Protein AF-A0A520EHQ3-F1 (afdb_monomer_lite)

Foldseek 3Di:
DPPVVVVVVPPPPDDDPDDDDDDCCPVVVVVVVVVVVVVVVVLCVVLLVLLLVQLLVQQLVLCPPPPCSNVLSCVCSVCVNPCLVVQCVDPVRVSSSVSNVVSNVVSVVVSVVVVVVVVVVVVVVVVPDDDDPDPPDPPPPPDDDDDD

Radius of gyration: 26.53 Å; chains: 1; bounding box: 46×43×88 Å

Secondary structure (DSSP, 8-state):
--SHHHHHHTSSSS-------SSSHHHHHHHHHHHHHHHHHHHHHHHHHHHHHHHHHHHHHHTTTSTTHHHHHHHHHHTTTTHHHHHHTSGGGHHHHHHHHHHHHHHHHHHHHHHHHHHHHHHHHHHTS--PPP--PPP---------

pLDDT: mean 78.51, std 18.82, range [33.56, 95.56]

Sequence (148 aa):
DGIGVGFATAQVTNVVLDDVPAASAGQGSGIQSAFRQLGSALGIAVLTTTFFTTLGSQVRESLSGVPDAEMLARSISDSAGGAIAGFASRPETEFVADAARNAMTHGVNLGGFIAAGFVAFGLLATALIPNRPAQSVPPSDAHEGVTA

Structure (mmCIF, N/CA/C/O backbone):
data_AF-A0A520EHQ3-F1
#
_entry.id   AF-A0A520EHQ3-F1
#
loop_
_atom_site.group_PDB
_atom_site.id
_atom_site.type_symbol
_atom_site.label_atom_id
_atom_site.label_alt_id
_atom_site.label_comp_id
_atom_site.label_asym_id
_atom_site.label_entity_id
_atom_site.label_seq_id
_atom_site.pdbx_PDB_ins_code
_atom_site.Cartn_x
_atom_site.Cartn_y
_atom_site.Cartn_z
_atom_site.occupancy
_atom_site.B_iso_or_equiv
_atom_site.auth_seq_id
_atom_site.auth_comp_id
_atom_site.auth_asym_id
_atom_site.auth_atom_id
_atom_site.pdbx_PDB_model_num
ATOM 1 N N . ASP A 1 1 ? -10.422 18.273 -8.436 1.00 42.41 1 ASP A N 1
ATOM 2 C CA . ASP A 1 1 ? -10.947 17.372 -7.383 1.00 42.41 1 ASP A CA 1
ATOM 3 C C . ASP A 1 1 ? -10.339 17.671 -6.018 1.00 42.41 1 ASP A C 1
ATOM 5 O O . ASP A 1 1 ? -9.434 16.984 -5.574 1.00 42.41 1 ASP A O 1
ATOM 9 N N . GLY A 1 2 ? -10.775 18.745 -5.356 1.00 54.59 2 GLY A N 1
ATOM 10 C CA . GLY A 1 2 ? -10.128 19.186 -4.108 1.00 54.59 2 GLY A CA 1
ATOM 11 C C . GLY A 1 2 ? -11.012 19.996 -3.170 1.00 54.59 2 GLY A C 1
ATOM 12 O O . GLY A 1 2 ? -10.501 20.666 -2.285 1.00 54.59 2 GLY A O 1
ATOM 13 N N . ILE A 1 3 ? -12.333 19.950 -3.358 1.00 53.25 3 ILE A N 1
ATOM 14 C CA . ILE A 1 3 ? -13.279 20.675 -2.500 1.00 53.25 3 ILE A CA 1
ATOM 15 C C . ILE A 1 3 ? -13.853 19.738 -1.420 1.00 53.25 3 ILE A C 1
ATOM 17 O O . ILE A 1 3 ? -14.021 20.156 -0.284 1.00 53.25 3 ILE A O 1
ATOM 21 N N . GLY A 1 4 ? -14.046 18.442 -1.705 1.00 53.44 4 GLY A N 1
ATOM 22 C CA . GLY A 1 4 ? -14.640 17.491 -0.748 1.00 53.44 4 GLY A CA 1
ATOM 23 C C . GLY A 1 4 ? -13.740 17.082 0.428 1.00 53.44 4 GLY A C 1
ATOM 24 O O . GLY A 1 4 ? -14.225 16.914 1.543 1.00 53.44 4 GLY A O 1
ATOM 25 N N . VAL A 1 5 ? -12.424 16.977 0.219 1.00 53.47 5 VAL A N 1
ATOM 26 C CA . VAL A 1 5 ? -11.486 16.560 1.284 1.00 53.47 5 VAL A CA 1
ATOM 27 C C . VAL A 1 5 ? -11.230 17.693 2.291 1.00 53.47 5 VAL A C 1
ATOM 29 O O . VAL A 1 5 ? -11.023 17.431 3.472 1.00 53.47 5 VAL A O 1
ATOM 32 N N . GLY A 1 6 ? -11.330 18.960 1.868 1.00 51.06 6 GLY A N 1
ATOM 33 C CA . GLY A 1 6 ? -11.203 20.118 2.763 1.00 51.06 6 GLY A CA 1
ATOM 34 C C . GLY A 1 6 ? -12.366 20.261 3.753 1.00 51.06 6 GLY A C 1
ATOM 35 O O . GLY A 1 6 ? -12.145 20.637 4.901 1.00 51.06 6 GLY A O 1
ATOM 36 N N . PHE A 1 7 ? -13.588 19.892 3.348 1.00 48.81 7 PHE A N 1
ATOM 37 C CA . PHE A 1 7 ? -14.756 19.907 4.238 1.00 48.81 7 PHE A CA 1
ATOM 38 C C . PHE A 1 7 ? -14.741 18.767 5.269 1.00 48.81 7 PHE A C 1
ATOM 40 O O . PHE A 1 7 ? -15.153 18.982 6.407 1.00 48.81 7 PHE A O 1
ATOM 47 N N . ALA A 1 8 ? -14.232 17.582 4.915 1.00 49.50 8 ALA A N 1
ATOM 48 C CA . ALA A 1 8 ? -14.169 16.442 5.837 1.00 49.50 8 ALA A CA 1
ATOM 49 C C . ALA A 1 8 ? -13.134 16.639 6.962 1.00 49.50 8 ALA A C 1
ATOM 51 O O . ALA A 1 8 ? -13.367 16.228 8.097 1.00 49.50 8 ALA A O 1
ATOM 52 N N . THR A 1 9 ? -12.022 17.324 6.677 1.00 40.53 9 THR A N 1
ATOM 53 C CA . THR A 1 9 ? -10.973 17.606 7.673 1.00 40.53 9 THR A CA 1
ATOM 54 C C . THR A 1 9 ? -11.392 18.682 8.690 1.00 40.53 9 THR A C 1
ATOM 56 O O . THR A 1 9 ? -10.837 18.740 9.783 1.00 40.53 9 THR A O 1
ATOM 59 N N . ALA A 1 10 ? -12.390 19.521 8.380 1.00 49.00 10 ALA A N 1
ATOM 60 C CA . ALA A 1 10 ? -12.712 20.716 9.168 1.00 49.00 10 ALA A CA 1
ATOM 61 C C . ALA A 1 10 ? -13.725 20.520 10.319 1.00 49.00 10 ALA A C 1
ATOM 63 O O . ALA A 1 10 ? -13.872 21.425 11.135 1.00 49.00 10 ALA A O 1
ATOM 64 N N . GLN A 1 11 ? -14.421 19.380 10.426 1.00 43.72 11 GLN A N 1
ATOM 65 C CA . GLN A 1 11 ? -15.495 19.193 11.429 1.00 43.72 11 GLN A CA 1
ATOM 66 C C . GLN A 1 11 ? -15.210 18.133 12.510 1.00 43.72 11 GLN A C 1
ATOM 68 O O . GLN A 1 11 ? -16.052 17.907 13.372 1.00 43.72 11 GLN A O 1
ATOM 73 N N . VAL A 1 12 ? -14.028 17.506 12.533 1.00 35.69 12 VAL A N 1
ATOM 74 C CA . VAL A 1 12 ? -13.701 16.471 13.547 1.00 35.69 12 VAL A CA 1
ATOM 75 C C . VAL A 1 12 ? -12.890 17.027 14.732 1.00 35.69 12 VAL A C 1
ATOM 77 O O . VAL A 1 12 ? -12.469 16.281 15.607 1.00 35.69 12 VAL A O 1
ATOM 80 N N . THR A 1 13 ? -12.701 18.346 14.827 1.00 46.94 13 THR A N 1
ATOM 81 C CA . THR A 1 13 ? -11.955 18.948 15.952 1.00 46.94 13 THR A CA 1
ATOM 82 C C . THR A 1 13 ? -12.847 19.350 17.133 1.00 46.94 13 THR A C 1
ATOM 84 O O . THR A 1 13 ? -12.321 19.653 18.196 1.00 46.94 13 THR A O 1
ATOM 87 N N . ASN A 1 14 ? -14.180 19.365 16.992 1.00 39.00 14 ASN A N 1
ATOM 88 C CA . ASN A 1 14 ? -15.020 20.161 17.899 1.00 39.00 14 ASN A CA 1
ATOM 89 C C . ASN A 1 14 ? -16.009 19.401 18.798 1.00 39.00 14 ASN A C 1
ATOM 91 O O . ASN A 1 14 ? -16.974 19.998 19.263 1.00 39.00 14 ASN A O 1
ATOM 95 N N . VAL A 1 15 ? -15.811 18.109 19.069 1.00 39.03 15 VAL A N 1
ATOM 96 C CA . VAL A 1 15 ? -16.712 17.375 19.976 1.00 39.03 15 VAL A CA 1
ATOM 97 C C . VAL A 1 15 ? -15.918 16.633 21.049 1.00 39.03 15 VAL A C 1
ATOM 99 O O . VAL A 1 15 ? -14.987 15.895 20.743 1.00 39.03 15 VAL A O 1
ATOM 102 N N . VAL A 1 16 ? -16.376 16.811 22.293 1.00 33.56 16 VAL A N 1
ATOM 103 C CA . VAL A 1 16 ? -15.965 16.173 23.558 1.00 33.56 16 VAL A CA 1
ATOM 104 C C . VAL A 1 16 ? -14.915 16.934 24.380 1.00 33.56 16 VAL A C 1
ATOM 106 O O . VAL A 1 16 ? -13.785 16.494 24.567 1.00 33.56 16 VAL A O 1
ATOM 109 N N . LEU A 1 17 ? -15.347 18.044 24.974 1.00 41.47 17 LEU A N 1
ATOM 110 C CA . LEU A 1 17 ? -14.953 18.394 26.340 1.00 41.47 17 LEU A CA 1
ATOM 111 C C . LEU A 1 17 ? -16.245 18.461 27.149 1.00 41.47 17 LEU A C 1
ATOM 113 O O . LEU A 1 17 ? -16.829 19.527 27.301 1.00 41.47 17 LEU A O 1
ATOM 117 N N . ASP A 1 18 ? -16.721 17.293 27.568 1.00 36.91 18 ASP A N 1
ATOM 118 C CA . ASP A 1 18 ? -17.713 17.207 28.631 1.00 36.91 18 ASP A CA 1
ATOM 119 C C . ASP A 1 18 ? -17.140 16.307 29.726 1.00 36.91 18 ASP A C 1
ATOM 121 O O . ASP A 1 18 ? -16.542 15.260 29.449 1.00 36.91 18 ASP A O 1
ATOM 125 N N . ASP A 1 19 ? -17.214 16.821 30.947 1.00 53.69 19 ASP A N 1
ATOM 126 C CA . ASP A 1 19 ? -16.513 16.373 32.144 1.00 53.69 19 ASP A CA 1
ATOM 127 C C . ASP A 1 19 ? -16.814 14.913 32.506 1.00 53.69 19 ASP A C 1
ATOM 129 O O . ASP A 1 19 ? -17.969 14.491 32.561 1.00 53.69 19 ASP A O 1
ATOM 133 N N . VAL A 1 20 ? -15.774 14.145 32.863 1.00 43.88 20 VAL A N 1
ATOM 134 C CA . VAL A 1 20 ? -15.946 12.819 33.481 1.00 43.88 20 VAL A CA 1
ATOM 135 C C . VAL A 1 20 ? -15.110 12.721 34.769 1.00 43.88 20 VAL A C 1
ATOM 137 O O . VAL A 1 20 ? -13.879 12.787 34.704 1.00 43.88 20 VAL A O 1
ATOM 140 N N . PRO A 1 21 ? -15.745 12.533 35.946 1.00 46.72 21 PRO A N 1
ATOM 141 C CA . PRO A 1 21 ? -15.073 12.462 37.241 1.00 46.72 21 PRO A CA 1
ATOM 142 C C . PRO A 1 21 ? -14.053 11.322 37.340 1.00 46.72 21 PRO A C 1
ATOM 144 O O . PRO A 1 21 ? -14.311 10.161 37.009 1.00 46.72 21 PRO A O 1
ATOM 147 N N . ALA A 1 22 ? -12.875 11.665 37.854 1.00 50.59 22 ALA A N 1
ATOM 148 C CA . ALA A 1 22 ? -11.742 10.771 38.022 1.00 50.59 22 ALA A CA 1
ATOM 149 C C . ALA A 1 22 ? -11.885 9.887 39.274 1.00 50.59 22 ALA A C 1
ATOM 151 O O . ALA A 1 22 ? -11.602 10.329 40.382 1.00 50.59 22 ALA A O 1
ATOM 152 N N . ALA A 1 23 ? -12.256 8.615 39.098 1.00 44.84 23 ALA A N 1
ATOM 153 C CA . ALA A 1 23 ? -11.983 7.585 40.117 1.00 44.84 23 ALA A CA 1
ATOM 154 C C . ALA A 1 23 ? -11.760 6.158 39.570 1.00 44.84 23 ALA A C 1
ATOM 156 O O . ALA A 1 23 ? -11.227 5.304 40.272 1.00 44.84 23 ALA A O 1
ATOM 157 N N . SER A 1 24 ? -12.079 5.876 38.300 1.00 47.62 24 SER A N 1
ATOM 158 C CA . SER A 1 24 ? -11.708 4.608 37.624 1.00 47.62 24 SER A CA 1
ATOM 159 C C . SER A 1 24 ? -11.233 4.802 36.175 1.00 47.62 24 SER A C 1
ATOM 161 O O . SER A 1 24 ? -10.963 3.844 35.451 1.00 47.62 24 SER A O 1
ATOM 163 N N . ALA A 1 25 ? -11.078 6.064 35.764 1.00 51.03 25 ALA A N 1
ATOM 164 C CA . ALA A 1 25 ? -10.717 6.466 34.409 1.00 51.03 25 ALA A CA 1
ATOM 165 C C . ALA A 1 25 ? -9.287 6.055 34.008 1.00 51.03 25 ALA A C 1
ATOM 167 O O . ALA A 1 25 ? -9.039 5.805 32.834 1.00 51.03 25 ALA A O 1
ATOM 168 N N . GLY A 1 26 ? -8.353 5.920 34.960 1.00 57.78 26 GLY A N 1
ATOM 169 C CA . GLY A 1 26 ? -6.952 5.580 34.671 1.00 57.78 26 GLY A CA 1
ATOM 170 C C . GLY A 1 26 ? -6.747 4.164 34.112 1.00 57.78 26 GLY A C 1
ATOM 171 O O . GLY A 1 26 ? -6.041 3.994 33.120 1.00 57.78 26 GLY A O 1
ATOM 172 N N . GLN A 1 27 ? -7.401 3.149 34.693 1.00 60.34 27 GLN A N 1
ATOM 173 C CA . GLN A 1 27 ? -7.305 1.760 34.210 1.00 60.34 27 GLN A CA 1
ATOM 174 C C . GLN A 1 27 ? -8.065 1.546 32.891 1.00 60.34 27 GLN A C 1
ATOM 176 O O . GLN A 1 27 ? -7.547 0.889 31.988 1.00 60.34 27 GLN A O 1
ATOM 181 N N . GLY A 1 28 ? -9.262 2.127 32.750 1.00 65.94 28 GLY A N 1
ATOM 182 C CA . GLY A 1 28 ? -10.057 2.030 31.519 1.00 65.94 28 GLY A CA 1
ATOM 183 C C . GLY A 1 28 ? -9.436 2.782 30.336 1.00 65.94 28 GLY A C 1
ATOM 184 O O . GLY A 1 28 ? -9.354 2.239 29.235 1.00 65.94 28 GLY A O 1
ATOM 185 N N . SER A 1 29 ? -8.920 3.994 30.570 1.00 69.56 29 SER A N 1
ATOM 186 C CA . SER A 1 29 ? -8.280 4.825 29.538 1.00 69.56 29 SER A CA 1
ATOM 187 C C . SER A 1 29 ? -6.975 4.215 29.017 1.00 69.56 29 SER A C 1
ATOM 189 O O . SER A 1 29 ? -6.701 4.269 27.814 1.00 69.56 29 SER A O 1
ATOM 191 N N . GLY A 1 30 ? -6.196 3.558 29.888 1.00 76.69 30 GLY A N 1
ATOM 192 C CA . GLY A 1 30 ? -4.988 2.832 29.486 1.00 76.69 30 GLY A CA 1
ATOM 193 C C . GLY A 1 30 ? -5.292 1.681 28.524 1.00 76.69 30 GLY A C 1
ATOM 194 O O . GLY A 1 30 ? -4.672 1.574 27.466 1.00 76.69 30 GLY A O 1
ATOM 195 N N . ILE A 1 31 ? -6.304 0.869 28.840 1.00 79.56 31 ILE A N 1
ATOM 196 C CA . ILE A 1 31 ? -6.749 -0.249 27.996 1.00 79.56 31 ILE A CA 1
ATOM 197 C C . ILE A 1 31 ? -7.341 0.259 26.670 1.00 79.56 31 ILE A C 1
ATOM 199 O O . ILE A 1 31 ? -6.993 -0.248 25.604 1.00 79.56 31 ILE A O 1
ATOM 203 N N . GLN A 1 32 ? -8.175 1.301 26.702 1.00 74.19 32 GLN A N 1
ATOM 204 C CA . GLN A 1 32 ? -8.756 1.905 25.496 1.00 74.19 32 GLN A CA 1
ATOM 205 C C . GLN A 1 32 ? -7.683 2.504 24.573 1.00 74.19 32 GLN A C 1
ATOM 207 O O . GLN A 1 32 ? -7.751 2.359 23.349 1.00 74.19 32 GLN A O 1
ATOM 212 N N . SER A 1 33 ? -6.663 3.145 25.147 1.00 82.56 33 SER A N 1
ATOM 213 C CA . SER A 1 33 ? -5.524 3.681 24.398 1.00 82.56 33 SER A CA 1
ATOM 214 C C . SER A 1 33 ? -4.669 2.569 23.794 1.00 82.56 33 SER A C 1
ATOM 216 O O . SER A 1 33 ? -4.312 2.657 22.620 1.00 82.56 33 SER A O 1
ATOM 218 N N . ALA A 1 34 ? -4.401 1.498 24.547 1.00 83.12 34 ALA A N 1
ATOM 219 C CA . ALA A 1 34 ? -3.673 0.333 24.053 1.00 83.12 34 ALA A CA 1
ATOM 220 C C . ALA A 1 34 ? -4.400 -0.335 22.876 1.00 83.12 34 ALA A C 1
ATOM 222 O O . ALA A 1 34 ? -3.780 -0.607 21.851 1.00 83.12 34 ALA A O 1
ATOM 223 N N . PHE A 1 35 ? -5.721 -0.522 22.961 1.00 87.00 35 PHE A N 1
ATOM 224 C CA . PHE A 1 35 ? -6.501 -1.078 21.852 1.00 87.00 35 PHE A CA 1
ATOM 225 C C . PHE A 1 35 ? -6.493 -0.187 20.610 1.00 87.00 35 PHE A C 1
ATOM 227 O O . PHE A 1 35 ? -6.376 -0.703 19.501 1.00 87.00 35 PHE A O 1
ATOM 234 N N . ARG A 1 36 ? -6.559 1.141 20.768 1.00 85.25 36 ARG A N 1
ATOM 235 C CA . ARG A 1 36 ? -6.426 2.069 19.633 1.00 85.25 36 ARG A CA 1
ATOM 236 C C . ARG A 1 36 ? -5.053 1.980 18.971 1.00 85.25 36 ARG A C 1
ATOM 238 O O . ARG A 1 36 ? -4.985 1.970 17.747 1.00 85.25 36 ARG A O 1
ATOM 245 N N . GLN A 1 37 ? -3.983 1.904 19.761 1.00 89.44 37 GLN A N 1
ATOM 246 C CA . GLN A 1 37 ? -2.612 1.778 19.252 1.00 89.44 37 GLN A CA 1
ATOM 247 C C . GLN A 1 37 ? -2.381 0.435 18.553 1.00 89.44 37 GLN A C 1
ATOM 249 O O . GLN A 1 37 ? -1.798 0.386 17.474 1.00 89.44 37 GLN A O 1
ATOM 254 N N . LEU A 1 38 ? -2.872 -0.658 19.139 1.00 91.75 38 LEU A N 1
ATOM 255 C CA . LEU A 1 38 ? -2.810 -1.978 18.517 1.00 91.75 38 LEU A CA 1
ATOM 256 C C . LEU A 1 38 ? -3.625 -2.013 17.223 1.00 91.75 38 LEU A C 1
ATOM 25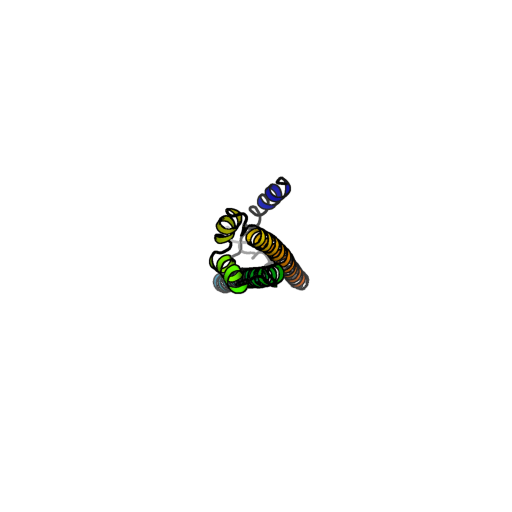8 O O . LEU A 1 38 ? -3.136 -2.496 16.208 1.00 91.75 38 LEU A O 1
ATOM 262 N N . GLY A 1 39 ? -4.834 -1.450 17.230 1.00 86.06 39 GLY A N 1
ATOM 263 C CA . GLY A 1 39 ? -5.683 -1.358 16.046 1.00 86.06 39 GLY A CA 1
ATOM 264 C C . GLY A 1 39 ? -5.033 -0.565 14.911 1.00 86.06 39 GLY A C 1
ATOM 265 O O . GLY A 1 39 ? -5.053 -1.020 13.769 1.00 86.06 39 GLY A O 1
ATOM 266 N N . SER A 1 40 ? -4.407 0.581 15.207 1.00 87.25 40 SER A N 1
ATOM 267 C CA . SER A 1 40 ? -3.718 1.376 14.184 1.00 87.25 40 SER A CA 1
ATOM 268 C C . SER A 1 40 ? -2.488 0.659 13.630 1.00 87.25 40 SER A C 1
ATOM 270 O O . SER A 1 40 ? -2.320 0.606 12.413 1.00 87.25 40 SER A O 1
ATOM 272 N N . ALA A 1 41 ? -1.664 0.056 14.491 1.00 89.88 41 ALA A N 1
ATOM 273 C CA . ALA A 1 41 ? -0.491 -0.705 14.070 1.00 89.88 41 ALA A CA 1
ATOM 274 C C . ALA A 1 41 ? -0.875 -1.901 13.185 1.00 89.88 41 ALA A C 1
ATOM 276 O O . ALA A 1 41 ? -0.280 -2.103 12.128 1.00 89.88 41 ALA A O 1
ATOM 277 N N . LEU A 1 42 ? -1.908 -2.655 13.574 1.00 92.12 42 LEU A N 1
ATOM 278 C CA . LEU A 1 42 ? -2.423 -3.780 12.792 1.00 92.12 42 LEU A CA 1
ATOM 279 C C . LEU A 1 42 ? -3.015 -3.326 11.456 1.00 92.12 42 LEU A C 1
ATOM 281 O O . LEU A 1 42 ? -2.738 -3.946 10.433 1.00 92.12 42 LEU A O 1
ATOM 285 N N . GLY A 1 43 ? -3.779 -2.232 11.440 1.00 87.88 43 GLY A N 1
ATOM 286 C CA . GLY A 1 43 ? -4.323 -1.667 10.205 1.00 87.88 43 GLY A CA 1
ATOM 287 C C . GLY A 1 43 ? -3.222 -1.269 9.222 1.00 87.88 43 GLY A C 1
ATOM 288 O O . GLY A 1 43 ? -3.260 -1.668 8.059 1.00 87.88 43 GLY A O 1
ATOM 289 N N . ILE A 1 44 ? -2.197 -0.554 9.698 1.00 90.88 44 ILE A N 1
ATOM 290 C CA . ILE A 1 44 ? -1.034 -0.176 8.883 1.00 90.88 44 ILE A CA 1
ATOM 291 C C . ILE A 1 44 ? -0.313 -1.423 8.369 1.00 90.88 44 ILE A C 1
ATOM 293 O O . ILE A 1 44 ? 0.008 -1.483 7.182 1.00 90.88 44 ILE A O 1
ATOM 297 N N . ALA A 1 45 ? -0.088 -2.423 9.223 1.00 91.62 45 ALA A N 1
ATOM 298 C CA . ALA A 1 45 ? 0.594 -3.655 8.842 1.00 91.62 45 ALA A CA 1
ATOM 299 C C . ALA A 1 45 ? -0.167 -4.408 7.742 1.00 91.62 45 ALA A C 1
ATOM 301 O O . ALA A 1 45 ? 0.408 -4.706 6.699 1.00 91.62 45 ALA A O 1
ATOM 302 N N . VAL A 1 46 ? -1.469 -4.646 7.924 1.00 90.56 46 VAL A N 1
ATOM 303 C CA . VAL A 1 46 ? -2.304 -5.358 6.943 1.00 90.56 46 VAL A CA 1
ATOM 304 C C . VAL A 1 46 ? -2.342 -4.617 5.609 1.00 90.56 46 VAL A C 1
ATOM 306 O O . VAL A 1 46 ? -2.145 -5.237 4.561 1.00 90.56 46 VAL A O 1
ATOM 309 N N . LEU A 1 47 ? -2.552 -3.297 5.626 1.00 90.75 47 LEU A N 1
ATOM 310 C CA . LEU A 1 47 ? -2.588 -2.490 4.405 1.00 90.75 47 LEU A CA 1
ATOM 311 C C . LEU A 1 47 ? -1.231 -2.484 3.692 1.00 90.75 47 LEU A C 1
ATOM 313 O O . LEU A 1 47 ? -1.181 -2.693 2.482 1.00 90.75 47 LEU A O 1
ATOM 317 N N . THR A 1 48 ? -0.135 -2.318 4.433 1.00 90.19 48 THR A N 1
ATOM 318 C CA . THR A 1 48 ? 1.229 -2.297 3.879 1.00 90.19 48 THR A CA 1
ATOM 319 C C . THR A 1 48 ? 1.603 -3.648 3.277 1.00 90.19 48 THR A C 1
ATOM 321 O O . THR A 1 48 ? 2.039 -3.714 2.128 1.00 90.19 48 THR A O 1
ATOM 324 N N . THR A 1 49 ? 1.390 -4.743 4.011 1.00 93.19 49 THR A N 1
ATOM 325 C CA . THR A 1 49 ? 1.655 -6.100 3.520 1.00 93.19 49 THR A CA 1
ATOM 326 C C . THR A 1 49 ? 0.834 -6.399 2.273 1.00 93.19 49 THR A C 1
ATOM 328 O O . THR A 1 49 ? 1.382 -6.895 1.289 1.00 93.19 49 THR A O 1
ATOM 331 N N . THR A 1 50 ? -0.457 -6.063 2.274 1.00 92.38 50 THR A N 1
ATOM 332 C CA . THR A 1 50 ? -1.324 -6.305 1.115 1.00 92.38 50 THR A CA 1
ATOM 333 C C . THR A 1 50 ? -0.885 -5.480 -0.090 1.00 92.38 50 THR A C 1
ATOM 335 O O . THR A 1 50 ? -0.807 -6.014 -1.196 1.00 92.38 50 THR A O 1
ATOM 338 N N . PHE A 1 51 ? -0.526 -4.211 0.117 1.00 91.12 51 PHE A N 1
ATOM 339 C CA . PHE A 1 51 ? -0.020 -3.336 -0.935 1.00 91.12 51 PHE A CA 1
ATOM 340 C C . PHE A 1 51 ? 1.236 -3.911 -1.596 1.00 91.12 51 PHE A C 1
ATOM 342 O O . PHE A 1 51 ? 1.241 -4.110 -2.808 1.00 91.12 51 PHE A O 1
ATOM 349 N N . PHE A 1 52 ? 2.274 -4.239 -0.820 1.00 91.00 52 PHE A N 1
ATOM 350 C CA . PHE A 1 52 ? 3.531 -4.755 -1.375 1.00 91.00 52 PHE A CA 1
ATOM 351 C C . PHE A 1 52 ? 3.383 -6.149 -1.992 1.00 91.00 52 PHE A C 1
ATOM 353 O O . PHE A 1 52 ? 3.985 -6.425 -3.030 1.00 91.00 52 PHE A O 1
ATOM 360 N N . THR A 1 53 ? 2.534 -7.004 -1.416 1.00 93.31 53 THR A N 1
ATOM 361 C CA . THR A 1 53 ? 2.203 -8.314 -2.003 1.00 93.31 53 THR A CA 1
ATOM 362 C C . THR A 1 53 ? 1.548 -8.142 -3.373 1.00 93.31 53 THR A C 1
ATOM 364 O O . THR A 1 53 ? 1.951 -8.775 -4.348 1.00 93.31 53 THR A O 1
ATOM 367 N N . THR A 1 54 ? 0.573 -7.236 -3.465 1.00 91.88 54 THR A N 1
ATOM 368 C CA . THR A 1 54 ? -0.154 -6.950 -4.708 1.00 91.88 54 THR A CA 1
ATOM 369 C C . THR A 1 54 ? 0.752 -6.296 -5.744 1.00 91.88 54 THR A C 1
ATOM 371 O O . THR A 1 54 ? 0.733 -6.697 -6.903 1.00 91.88 54 THR A O 1
ATOM 374 N N . LEU A 1 55 ? 1.586 -5.339 -5.331 1.00 91.88 55 LEU A N 1
ATOM 375 C CA . LEU A 1 55 ? 2.560 -4.667 -6.187 1.00 91.88 55 LEU A CA 1
ATOM 376 C C . LEU A 1 55 ? 3.518 -5.675 -6.829 1.00 91.88 55 LEU A C 1
ATOM 378 O O . LEU A 1 55 ? 3.643 -5.712 -8.051 1.00 91.88 55 LEU A O 1
ATOM 382 N N . GLY A 1 56 ? 4.147 -6.530 -6.019 1.00 91.75 56 GLY A N 1
ATOM 383 C CA . GLY A 1 56 ? 5.061 -7.556 -6.512 1.00 91.75 56 GLY A CA 1
ATOM 384 C C . GLY A 1 56 ? 4.377 -8.538 -7.463 1.00 91.75 56 GLY A C 1
ATOM 385 O O . GLY A 1 56 ? 4.916 -8.822 -8.529 1.00 91.75 56 GLY A O 1
ATOM 386 N N . SER A 1 57 ? 3.178 -9.013 -7.110 1.00 93.44 57 SER A N 1
ATOM 387 C CA . SER A 1 57 ? 2.399 -9.935 -7.946 1.00 93.44 57 SER A CA 1
ATOM 388 C C . SER A 1 57 ? 2.008 -9.313 -9.288 1.00 93.44 57 SER A C 1
ATOM 390 O O . SER A 1 57 ? 2.248 -9.908 -10.333 1.00 93.44 57 SER A O 1
ATOM 392 N N . GLN A 1 58 ? 1.447 -8.102 -9.278 1.00 94.00 58 GLN A N 1
ATOM 393 C CA . GLN A 1 58 ? 0.975 -7.419 -10.485 1.00 94.00 58 GLN A CA 1
ATOM 394 C C . GLN A 1 58 ? 2.121 -7.036 -11.423 1.00 94.00 58 GLN A C 1
ATOM 396 O O . GLN A 1 58 ? 1.967 -7.138 -12.640 1.00 94.00 58 GLN A O 1
ATOM 401 N N . VAL A 1 59 ? 3.272 -6.617 -10.883 1.00 94.06 59 VAL A N 1
ATOM 402 C CA . VAL A 1 59 ? 4.459 -6.341 -11.705 1.00 94.06 59 VAL A CA 1
ATOM 403 C C . VAL A 1 59 ? 4.963 -7.624 -12.356 1.00 94.06 59 VAL A C 1
ATOM 405 O O . VAL A 1 59 ? 5.187 -7.625 -13.559 1.00 94.06 59 VAL A O 1
ATOM 408 N N . ARG A 1 60 ? 5.099 -8.729 -11.611 1.00 93.44 60 ARG A N 1
ATOM 409 C CA . ARG A 1 60 ? 5.540 -10.015 -12.184 1.00 93.44 60 ARG A CA 1
ATOM 410 C C . ARG A 1 60 ? 4.612 -10.504 -13.288 1.00 93.44 60 ARG A C 1
ATOM 412 O O . ARG A 1 60 ? 5.099 -10.939 -14.324 1.00 93.44 60 ARG A O 1
ATOM 419 N N . GLU A 1 61 ? 3.305 -10.400 -13.071 1.00 94.25 61 GLU A N 1
ATOM 420 C CA . GLU A 1 61 ? 2.296 -10.797 -14.054 1.00 94.25 61 GLU A CA 1
ATOM 421 C C . GLU A 1 61 ? 2.382 -9.938 -15.323 1.00 94.25 61 GLU A C 1
ATOM 423 O O . GLU A 1 61 ? 2.442 -10.456 -16.439 1.00 94.25 61 GLU A O 1
ATOM 428 N N . SER A 1 62 ? 2.483 -8.616 -15.152 1.00 93.69 62 SER A N 1
ATOM 429 C CA . SER A 1 62 ? 2.612 -7.662 -16.264 1.00 93.69 62 SER A CA 1
ATOM 430 C C . SER A 1 62 ? 3.919 -7.830 -17.044 1.00 93.69 62 SER A C 1
ATOM 432 O O . SER A 1 62 ? 3.984 -7.485 -18.219 1.00 93.69 62 SER A O 1
ATOM 434 N N . LEU A 1 63 ? 4.961 -8.347 -16.389 1.00 94.06 63 LEU A N 1
ATOM 435 C CA . LEU A 1 63 ? 6.278 -8.620 -16.965 1.00 94.06 63 LEU A CA 1
ATOM 436 C C . LEU A 1 63 ? 6.474 -10.103 -17.309 1.00 94.06 63 LEU A C 1
ATOM 438 O O . LEU A 1 63 ? 7.609 -10.565 -17.449 1.00 94.06 63 LEU A O 1
ATOM 442 N N . SER A 1 64 ? 5.393 -10.872 -17.436 1.00 92.31 64 SER A N 1
ATOM 443 C CA . SER A 1 64 ? 5.475 -12.277 -17.825 1.00 92.31 64 SER A CA 1
ATOM 444 C C . SER A 1 64 ? 6.218 -12.431 -19.163 1.00 92.31 64 SER A C 1
ATOM 446 O O . SER A 1 64 ? 5.940 -11.754 -20.150 1.00 92.31 64 SER A O 1
ATOM 448 N N . GLY A 1 65 ? 7.236 -13.297 -19.182 1.00 88.75 65 GLY A N 1
ATOM 449 C CA . GLY A 1 65 ? 8.111 -13.494 -20.346 1.00 88.75 65 GLY A CA 1
ATOM 450 C C . GLY A 1 65 ? 9.297 -12.525 -20.454 1.00 88.75 65 GLY A C 1
ATOM 451 O O . GLY A 1 65 ? 10.144 -12.716 -21.326 1.00 88.75 65 GLY A O 1
ATOM 452 N N . VAL A 1 66 ? 9.414 -11.537 -19.562 1.00 91.50 66 VAL A N 1
ATOM 453 C CA . VAL A 1 66 ? 10.579 -10.644 -19.483 1.00 91.50 66 VAL A CA 1
ATOM 454 C C . VAL A 1 66 ? 11.662 -11.287 -18.603 1.00 91.50 66 VAL A C 1
ATOM 456 O O . VAL A 1 66 ? 11.360 -11.721 -17.484 1.00 91.50 66 VAL A O 1
ATOM 459 N N . PRO A 1 67 ? 12.930 -11.349 -19.059 1.00 89.88 67 PRO A N 1
ATOM 460 C CA . PRO A 1 67 ? 14.044 -11.755 -18.208 1.00 89.88 67 PRO A CA 1
ATOM 461 C C . PRO A 1 67 ? 14.106 -10.889 -16.948 1.00 89.88 67 PRO A C 1
ATOM 463 O O . PRO A 1 67 ? 13.859 -9.688 -16.999 1.00 89.88 67 PRO A O 1
ATOM 466 N N . ASP A 1 68 ? 14.429 -11.493 -15.807 1.00 90.38 68 ASP A N 1
ATOM 467 C CA . ASP A 1 68 ? 14.620 -10.769 -14.546 1.00 90.38 68 ASP A CA 1
ATOM 468 C C . ASP A 1 68 ? 13.391 -10.012 -13.997 1.00 90.38 68 ASP A C 1
ATOM 470 O O . ASP A 1 68 ? 13.533 -9.190 -13.088 1.00 90.38 68 ASP A O 1
ATOM 474 N N . ALA A 1 69 ? 12.170 -10.327 -14.450 1.00 90.81 69 ALA A N 1
ATOM 475 C CA . ALA A 1 69 ? 10.921 -9.741 -13.934 1.00 90.81 69 ALA A CA 1
ATOM 476 C C . ALA A 1 69 ? 10.833 -9.762 -12.393 1.00 90.81 69 ALA A C 1
ATOM 478 O O . ALA A 1 69 ? 10.399 -8.802 -11.756 1.00 90.81 69 ALA A O 1
ATOM 479 N N . GLU A 1 70 ? 11.321 -10.841 -11.783 1.00 92.56 70 GLU A N 1
ATOM 480 C CA . GLU A 1 70 ? 11.398 -11.020 -10.335 1.00 92.56 70 GLU A CA 1
ATOM 481 C C . GLU A 1 70 ? 12.334 -10.008 -9.648 1.00 92.56 70 GLU A C 1
ATOM 483 O O . GLU A 1 70 ? 12.035 -9.505 -8.562 1.00 92.56 70 GLU A O 1
ATOM 488 N N . MET A 1 71 ? 13.488 -9.726 -10.257 1.00 93.62 71 MET A N 1
ATOM 489 C CA . MET A 1 71 ? 14.467 -8.767 -9.743 1.00 93.62 71 MET A CA 1
ATOM 490 C C . MET A 1 71 ? 13.966 -7.334 -9.927 1.00 93.62 71 MET A C 1
ATOM 492 O O . MET A 1 71 ? 14.142 -6.507 -9.033 1.00 93.62 71 MET A O 1
ATOM 496 N N . LEU A 1 72 ? 13.294 -7.048 -11.045 1.00 93.25 72 LEU A N 1
ATOM 497 C CA . LEU A 1 72 ? 12.665 -5.754 -11.304 1.00 93.25 72 LEU A CA 1
ATOM 498 C C . LEU A 1 72 ? 11.550 -5.471 -10.289 1.00 93.25 72 LEU A C 1
ATOM 500 O O . LEU A 1 72 ? 11.552 -4.418 -9.652 1.00 93.25 72 LEU A O 1
ATOM 504 N N . ALA A 1 73 ? 10.656 -6.438 -10.057 1.00 93.31 73 ALA A N 1
ATOM 505 C CA . ALA A 1 73 ? 9.584 -6.324 -9.069 1.00 93.31 73 ALA A CA 1
ATOM 506 C C . ALA A 1 73 ? 10.120 -6.108 -7.644 1.00 93.31 73 ALA A C 1
ATOM 508 O O . ALA A 1 73 ? 9.597 -5.266 -6.907 1.00 93.31 73 ALA A O 1
ATOM 509 N N . ARG A 1 74 ? 11.185 -6.829 -7.261 1.00 93.81 74 ARG A N 1
ATOM 510 C CA . ARG A 1 74 ? 11.877 -6.621 -5.980 1.00 93.81 74 ARG A CA 1
ATOM 511 C C . ARG A 1 74 ? 12.513 -5.240 -5.894 1.00 93.81 74 ARG A C 1
ATOM 513 O O . ARG A 1 74 ? 12.254 -4.532 -4.936 1.00 93.81 74 ARG A O 1
ATOM 520 N N . SER A 1 75 ? 13.225 -4.803 -6.930 1.00 93.75 75 SER A N 1
ATOM 521 C CA . SER A 1 75 ? 13.848 -3.471 -6.973 1.00 93.75 75 SER A CA 1
ATOM 522 C C . SER A 1 75 ? 12.822 -2.344 -6.809 1.00 93.75 75 SER A C 1
ATOM 524 O O . SER A 1 75 ? 13.070 -1.365 -6.106 1.00 93.75 75 SER A O 1
ATOM 526 N N . ILE A 1 76 ? 11.640 -2.483 -7.418 1.00 93.19 76 ILE A N 1
ATOM 527 C CA . ILE A 1 76 ? 10.521 -1.546 -7.244 1.00 93.19 76 ILE A CA 1
ATOM 528 C C . ILE A 1 76 ? 9.985 -1.599 -5.808 1.00 93.19 76 ILE A C 1
ATOM 530 O O . ILE A 1 76 ? 9.772 -0.552 -5.204 1.00 93.19 76 ILE A O 1
ATOM 534 N N . SER A 1 77 ? 9.786 -2.793 -5.253 1.00 90.25 77 SER A N 1
ATOM 535 C CA . SER A 1 77 ? 9.213 -2.972 -3.913 1.00 90.25 77 SER A CA 1
ATOM 536 C C . SER A 1 77 ? 10.161 -2.493 -2.808 1.00 90.25 77 SER A C 1
ATOM 538 O O . SER A 1 77 ? 9.760 -1.698 -1.964 1.00 90.25 77 SER A O 1
ATOM 540 N N . ASP A 1 78 ? 11.432 -2.887 -2.859 1.00 90.75 78 ASP A N 1
ATOM 541 C CA . ASP A 1 78 ? 12.458 -2.538 -1.868 1.00 90.75 78 ASP A CA 1
ATOM 542 C C . ASP A 1 78 ? 12.773 -1.035 -1.873 1.00 90.75 78 ASP A C 1
ATOM 544 O O . ASP A 1 78 ? 13.094 -0.454 -0.839 1.00 90.75 78 ASP A O 1
ATOM 548 N N . SER A 1 79 ? 12.633 -0.380 -3.032 1.00 91.38 79 SER A N 1
ATOM 549 C CA . SER A 1 79 ? 12.750 1.079 -3.157 1.00 91.38 79 SER A CA 1
ATOM 550 C C . SER A 1 79 ? 11.447 1.834 -2.877 1.00 91.38 79 SER A C 1
ATOM 552 O O . SER A 1 79 ? 11.405 3.050 -3.069 1.00 91.38 79 SER A O 1
ATOM 554 N N . ALA A 1 80 ? 10.374 1.139 -2.481 1.00 85.69 80 ALA A N 1
ATOM 555 C CA . ALA A 1 80 ? 9.033 1.701 -2.311 1.00 85.69 80 ALA A CA 1
ATOM 556 C C . ALA A 1 80 ? 8.549 2.521 -3.530 1.00 85.69 80 ALA A C 1
ATOM 558 O O . ALA A 1 80 ? 7.883 3.546 -3.391 1.00 85.69 80 ALA A O 1
ATOM 559 N N . GLY A 1 81 ? 8.905 2.084 -4.741 1.00 86.12 81 GLY A N 1
ATOM 560 C CA . GLY A 1 81 ? 8.584 2.755 -6.003 1.00 86.12 81 GLY A CA 1
ATOM 561 C C . GLY A 1 81 ? 9.617 3.787 -6.469 1.00 86.12 81 GLY A C 1
ATOM 562 O O . GLY A 1 81 ? 9.505 4.285 -7.588 1.00 86.12 81 GLY A O 1
ATOM 563 N N . GLY A 1 82 ? 10.661 4.079 -5.686 1.00 88.56 82 GLY A N 1
ATOM 564 C CA . GLY A 1 82 ? 11.715 5.030 -6.063 1.00 88.56 82 GLY A CA 1
ATOM 565 C C . GLY A 1 82 ? 12.456 4.653 -7.353 1.00 88.56 82 GLY A C 1
ATOM 566 O O . GLY A 1 82 ? 12.845 5.529 -8.126 1.00 88.56 82 GLY A O 1
ATOM 567 N N . ALA A 1 83 ? 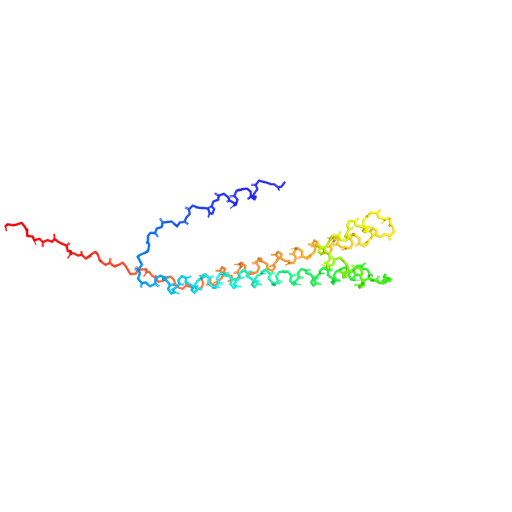12.584 3.355 -7.647 1.00 91.00 83 ALA A N 1
ATOM 568 C CA . ALA A 1 83 ? 13.215 2.864 -8.873 1.00 91.00 83 ALA A CA 1
ATOM 569 C C . ALA A 1 83 ? 12.408 3.159 -10.157 1.00 91.00 83 ALA A C 1
ATOM 571 O O . ALA A 1 83 ? 12.982 3.170 -11.247 1.00 91.00 83 ALA A O 1
ATOM 572 N N . ILE A 1 84 ? 11.101 3.439 -10.055 1.00 92.06 84 ILE A N 1
ATOM 573 C CA . ILE A 1 84 ? 10.201 3.616 -11.212 1.00 92.06 84 ILE A CA 1
ATOM 574 C C . ILE A 1 84 ? 10.650 4.781 -12.097 1.00 92.06 84 ILE A C 1
ATOM 576 O O . ILE A 1 84 ? 10.658 4.651 -13.319 1.00 92.06 84 ILE A O 1
ATOM 580 N N . ALA A 1 85 ? 11.069 5.903 -11.505 1.00 92.62 85 ALA A N 1
ATOM 581 C CA . ALA A 1 85 ? 11.567 7.051 -12.266 1.00 92.62 85 ALA A CA 1
ATOM 582 C C . ALA A 1 85 ? 12.837 6.702 -13.061 1.00 92.62 85 ALA A C 1
ATOM 584 O O . ALA A 1 85 ? 13.000 7.134 -14.202 1.00 92.62 85 ALA A O 1
ATOM 585 N N . GLY A 1 86 ? 13.705 5.865 -12.484 1.00 93.62 86 GLY A N 1
ATOM 586 C CA . GLY A 1 86 ? 14.892 5.347 -13.157 1.00 93.62 86 GLY A CA 1
ATOM 587 C C . GLY A 1 86 ? 14.543 4.498 -14.379 1.00 93.62 86 GLY A C 1
ATOM 588 O O . GLY A 1 86 ? 15.172 4.658 -15.424 1.00 93.62 86 GLY A O 1
ATOM 589 N N . PHE A 1 87 ? 13.519 3.648 -14.285 1.00 93.88 87 PHE A N 1
ATOM 590 C CA . PHE A 1 87 ? 13.038 2.852 -15.419 1.00 93.88 87 PHE A CA 1
ATOM 591 C C . PHE A 1 87 ? 12.319 3.697 -16.479 1.00 93.88 87 PHE A C 1
ATOM 593 O O . PHE A 1 87 ? 12.542 3.499 -17.668 1.00 93.88 87 PHE A O 1
ATOM 600 N N . ALA A 1 88 ? 11.531 4.692 -16.069 1.00 94.50 88 ALA A N 1
ATOM 601 C CA . ALA A 1 88 ? 10.82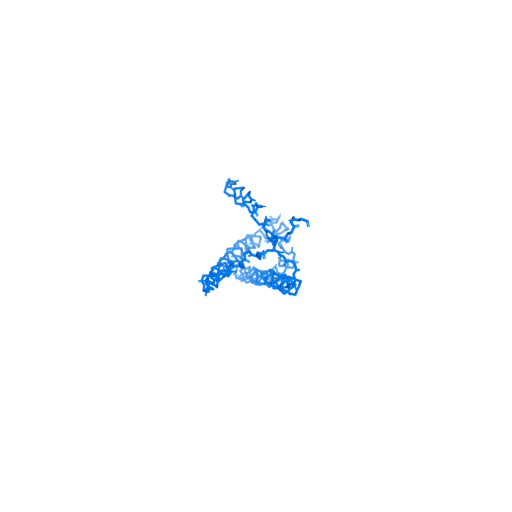7 5.592 -16.984 1.00 94.50 88 ALA A CA 1
ATOM 602 C C . ALA A 1 88 ? 11.773 6.498 -17.793 1.00 94.50 88 ALA A C 1
ATOM 604 O O . ALA A 1 88 ? 11.401 7.000 -18.845 1.00 94.50 88 ALA A O 1
ATOM 605 N N . SER A 1 89 ? 12.994 6.732 -17.301 1.00 95.19 89 SER A N 1
ATOM 606 C CA . SER A 1 89 ? 13.972 7.594 -17.978 1.00 95.19 89 SER A CA 1
ATOM 607 C C . SER A 1 89 ? 14.585 6.984 -19.245 1.00 95.19 89 SER A C 1
ATOM 609 O O . SER A 1 89 ? 15.247 7.697 -19.999 1.00 95.19 89 SER A O 1
ATOM 611 N N . ARG A 1 90 ? 14.391 5.680 -19.475 1.00 94.38 90 ARG A N 1
ATOM 612 C CA . ARG A 1 90 ? 14.975 4.936 -20.594 1.00 94.38 90 ARG A CA 1
ATOM 613 C C . ARG A 1 90 ? 13.870 4.290 -21.437 1.00 94.38 90 ARG A C 1
ATOM 615 O O . ARG A 1 90 ? 13.068 3.549 -20.863 1.00 94.38 90 ARG A O 1
ATOM 622 N N . PRO A 1 91 ? 13.848 4.490 -22.768 1.00 93.06 91 PRO A N 1
ATOM 623 C CA . PRO A 1 91 ? 12.846 3.880 -23.647 1.00 93.06 91 PRO A CA 1
ATOM 624 C C . PRO A 1 91 ? 12.802 2.351 -23.533 1.00 93.06 91 PRO A C 1
ATOM 626 O O . PRO A 1 91 ? 11.736 1.744 -23.562 1.00 93.06 91 PRO A O 1
ATOM 629 N N . GLU A 1 92 ? 13.957 1.714 -23.336 1.00 92.81 92 GLU A N 1
ATOM 630 C CA . GLU A 1 92 ? 14.067 0.264 -23.193 1.00 92.81 92 GLU A CA 1
ATOM 631 C C . GLU A 1 92 ? 13.477 -0.295 -21.890 1.00 92.81 92 GLU A C 1
ATOM 633 O O . GLU A 1 92 ? 13.266 -1.498 -21.815 1.00 92.81 92 GLU A O 1
ATOM 638 N N . THR A 1 93 ? 13.207 0.526 -20.868 1.00 93.19 93 THR A N 1
ATOM 639 C CA . THR A 1 93 ? 12.616 0.078 -19.589 1.00 93.19 93 THR A CA 1
ATOM 640 C C . THR A 1 93 ? 11.308 0.783 -19.242 1.00 93.19 93 THR A C 1
ATOM 642 O O . THR A 1 93 ? 10.768 0.584 -18.154 1.00 93.19 93 THR A O 1
ATOM 645 N N . GLU A 1 94 ? 10.758 1.576 -20.157 1.00 94.00 94 GLU A N 1
ATOM 646 C CA . GLU A 1 94 ? 9.518 2.326 -19.943 1.00 94.00 94 GLU A CA 1
ATOM 647 C C . GLU A 1 94 ? 8.338 1.399 -19.607 1.00 94.00 94 GLU A C 1
ATOM 649 O O . GLU A 1 94 ? 7.601 1.650 -18.654 1.00 94.00 94 GLU A O 1
ATOM 654 N N . PHE A 1 95 ? 8.250 0.243 -20.273 1.00 94.06 95 PHE A N 1
ATOM 655 C CA . PHE A 1 95 ? 7.224 -0.770 -19.996 1.00 94.06 95 PHE A CA 1
ATOM 656 C C . PHE A 1 95 ? 7.262 -1.295 -18.547 1.00 94.06 95 PHE A C 1
ATOM 658 O O . PHE A 1 95 ? 6.224 -1.637 -17.981 1.00 94.06 95 PHE A O 1
ATOM 665 N N . VAL A 1 96 ? 8.444 -1.332 -17.916 1.00 94.69 96 VAL A N 1
ATOM 666 C CA . VAL A 1 96 ? 8.609 -1.717 -16.504 1.00 94.69 96 VAL A CA 1
ATOM 667 C C . VAL A 1 96 ? 8.028 -0.640 -15.596 1.00 94.69 96 VAL A C 1
ATOM 669 O O . VAL A 1 96 ? 7.362 -0.951 -14.608 1.00 94.69 96 VAL A O 1
ATOM 672 N N . ALA A 1 97 ? 8.255 0.632 -15.931 1.00 95.12 97 ALA A N 1
ATOM 673 C CA . ALA A 1 97 ? 7.696 1.749 -15.184 1.00 95.12 97 ALA A CA 1
ATOM 674 C C . ALA A 1 97 ? 6.165 1.792 -15.287 1.00 95.12 97 ALA A C 1
ATOM 676 O O . ALA A 1 97 ? 5.497 2.023 -14.278 1.00 95.12 97 ALA A O 1
ATOM 677 N N . ASP A 1 98 ? 5.603 1.522 -16.463 1.00 95.56 98 ASP A N 1
ATOM 678 C CA . ASP A 1 98 ? 4.152 1.480 -16.663 1.00 95.56 98 ASP A CA 1
ATOM 679 C C . ASP A 1 98 ? 3.499 0.301 -15.941 1.00 95.56 98 ASP A C 1
ATOM 681 O O . ASP A 1 98 ? 2.494 0.486 -15.246 1.00 95.56 98 ASP A O 1
ATOM 685 N N . ALA A 1 99 ? 4.110 -0.886 -16.005 1.00 95.12 99 ALA A N 1
ATOM 686 C CA . ALA A 1 99 ? 3.686 -2.043 -15.220 1.00 95.12 99 ALA A CA 1
ATOM 687 C C . ALA A 1 99 ? 3.673 -1.723 -13.716 1.00 95.12 99 ALA A C 1
ATOM 689 O O . ALA A 1 99 ? 2.695 -2.007 -13.021 1.00 95.12 99 ALA A O 1
ATOM 690 N N . ALA A 1 100 ? 4.725 -1.068 -13.218 1.00 94.69 100 ALA A N 1
ATOM 691 C CA . ALA A 1 100 ? 4.829 -0.653 -11.825 1.00 94.69 100 ALA A CA 1
ATOM 692 C C . ALA A 1 100 ? 3.754 0.366 -11.429 1.00 94.69 100 ALA A C 1
ATOM 694 O O . ALA A 1 100 ? 3.103 0.200 -10.400 1.00 94.69 100 ALA A O 1
ATOM 695 N N . ARG A 1 101 ? 3.520 1.395 -12.251 1.00 94.44 101 ARG A N 1
ATOM 696 C CA . ARG A 1 101 ? 2.481 2.411 -12.012 1.00 94.44 101 ARG A CA 1
ATOM 697 C C . ARG A 1 101 ? 1.096 1.7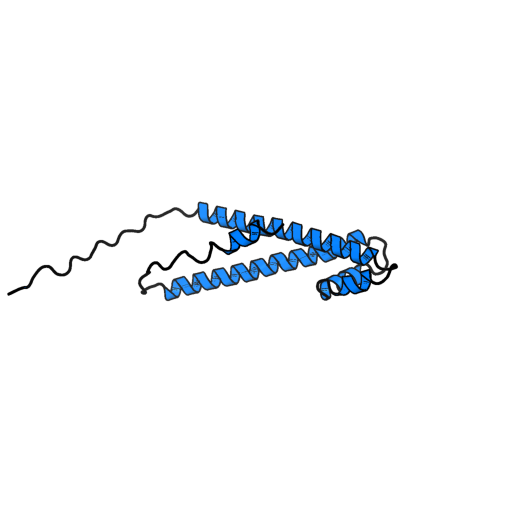81 -11.937 1.00 94.44 101 ARG A C 1
ATOM 699 O O . ARG A 1 101 ? 0.375 2.022 -10.972 1.00 94.44 101 ARG A O 1
ATOM 706 N N . ASN A 1 102 ? 0.758 0.927 -12.901 1.00 94.88 102 ASN A N 1
ATOM 707 C CA . ASN A 1 102 ? -0.520 0.222 -12.921 1.00 94.88 102 ASN A CA 1
ATOM 708 C C . ASN A 1 102 ? -0.684 -0.682 -11.686 1.00 94.88 102 ASN A C 1
ATOM 710 O O . ASN A 1 102 ? -1.724 -0.667 -11.026 1.00 94.88 102 ASN A O 1
ATOM 714 N N . ALA A 1 103 ? 0.369 -1.414 -11.316 1.00 93.56 103 ALA A N 1
ATOM 715 C CA . ALA A 1 103 ? 0.386 -2.256 -10.125 1.00 93.56 103 ALA A CA 1
ATOM 716 C C . ALA A 1 103 ? 0.199 -1.454 -8.824 1.00 93.56 103 ALA A C 1
ATOM 718 O O . ALA A 1 103 ? -0.569 -1.875 -7.959 1.00 93.56 103 ALA A O 1
ATOM 719 N N . MET A 1 104 ? 0.834 -0.284 -8.689 1.00 92.00 104 MET A N 1
ATOM 720 C CA . MET A 1 104 ? 0.648 0.599 -7.530 1.00 92.00 104 MET A CA 1
ATOM 721 C C . MET A 1 104 ? -0.789 1.112 -7.443 1.00 92.00 104 MET A C 1
ATOM 723 O O . MET A 1 104 ? -1.391 1.049 -6.373 1.00 92.00 104 MET A O 1
ATOM 727 N N . THR A 1 105 ? -1.371 1.566 -8.556 1.00 93.62 105 THR A N 1
ATOM 728 C CA . THR A 1 105 ? -2.778 1.990 -8.596 1.00 93.62 105 THR A CA 1
ATOM 729 C C . THR A 1 105 ? -3.711 0.846 -8.203 1.00 93.62 105 THR A C 1
ATOM 731 O O . THR A 1 105 ? -4.618 1.040 -7.395 1.00 93.62 105 THR A O 1
ATOM 734 N N . HIS A 1 106 ? -3.463 -0.364 -8.707 1.00 91.00 106 HIS A N 1
ATOM 735 C CA . HIS A 1 106 ? -4.236 -1.545 -8.337 1.00 91.00 106 HIS A CA 1
ATOM 736 C C . HIS A 1 106 ? -4.117 -1.869 -6.839 1.00 91.00 106 HIS A C 1
ATOM 738 O O . HIS A 1 106 ? -5.129 -2.092 -6.174 1.00 91.00 106 HIS A O 1
ATOM 744 N N . GLY A 1 107 ? -2.902 -1.815 -6.286 1.00 88.62 107 GLY A N 1
ATOM 745 C CA . GLY A 1 107 ? -2.650 -2.008 -4.858 1.00 88.62 107 GLY A CA 1
ATOM 746 C C . GLY A 1 107 ? -3.361 -0.976 -3.978 1.00 88.62 107 GLY A C 1
ATOM 747 O O . GLY A 1 107 ? -3.949 -1.344 -2.963 1.00 88.62 107 GLY A O 1
ATOM 748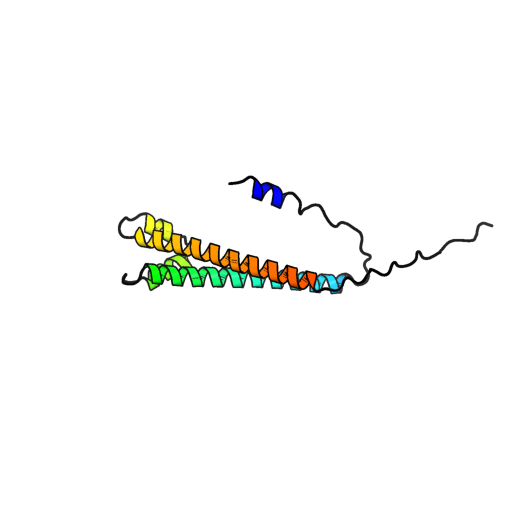 N N . VAL A 1 108 ? -3.372 0.300 -4.378 1.00 91.25 108 VAL A N 1
ATOM 749 C CA . VAL A 1 108 ? -4.103 1.367 -3.667 1.00 91.25 108 VAL A CA 1
ATOM 750 C C . VAL A 1 108 ? -5.611 1.127 -3.711 1.00 91.25 108 VAL A C 1
ATOM 752 O O . VAL A 1 108 ? -6.272 1.245 -2.681 1.00 91.25 108 VAL A O 1
ATOM 755 N N . ASN A 1 109 ? -6.155 0.739 -4.866 1.00 91.75 109 ASN A N 1
ATOM 756 C CA . ASN A 1 109 ? -7.580 0.436 -5.004 1.00 91.75 109 ASN A CA 1
ATOM 757 C C . ASN A 1 109 ? -7.995 -0.729 -4.097 1.00 91.75 109 ASN A C 1
ATOM 759 O O . ASN A 1 109 ? -8.976 -0.619 -3.360 1.00 91.75 109 ASN A O 1
ATOM 763 N N . LEU A 1 110 ? -7.222 -1.820 -4.094 1.00 88.19 110 LEU A N 1
ATOM 764 C CA . LEU A 1 110 ? -7.461 -2.961 -3.210 1.00 88.19 110 LEU A CA 1
ATOM 765 C C . LEU A 1 110 ? -7.357 -2.561 -1.732 1.00 88.19 110 LEU A C 1
ATOM 767 O O . LEU A 1 110 ? -8.225 -2.917 -0.934 1.00 88.19 110 LEU A O 1
ATOM 771 N N . GLY A 1 111 ? -6.343 -1.770 -1.373 1.00 87.56 111 GLY A N 1
ATOM 772 C CA . GLY A 1 111 ? -6.193 -1.212 -0.029 1.00 87.56 111 GLY A CA 1
ATOM 773 C C . GLY A 1 111 ? -7.400 -0.373 0.398 1.00 87.56 111 GLY A C 1
ATOM 774 O O . GLY A 1 111 ? -7.859 -0.494 1.532 1.00 87.56 111 GLY A O 1
ATOM 775 N N . GLY A 1 112 ? -7.971 0.408 -0.522 1.00 89.38 112 GLY A N 1
ATOM 776 C CA . GLY A 1 112 ? -9.205 1.162 -0.306 1.00 89.38 112 GLY A CA 1
ATOM 777 C C . GLY A 1 112 ? -10.403 0.268 0.017 1.00 89.38 112 GLY A C 1
ATOM 778 O O . GLY A 1 112 ? -11.120 0.537 0.980 1.00 89.38 112 GLY A O 1
ATOM 779 N N . PHE A 1 113 ? -10.593 -0.832 -0.718 1.00 92.81 113 PHE A N 1
ATOM 780 C CA . PHE A 1 113 ? -11.652 -1.806 -0.420 1.00 92.81 113 PHE A CA 1
ATOM 781 C C . PHE A 1 113 ? -11.454 -2.492 0.933 1.00 92.81 113 PHE A C 1
ATOM 783 O O . PHE A 1 113 ? -12.417 -2.659 1.682 1.00 92.81 113 PHE A O 1
ATOM 790 N N . ILE A 1 114 ? -10.215 -2.846 1.280 1.00 90.69 114 ILE A N 1
ATOM 791 C CA . ILE A 1 114 ? -9.889 -3.425 2.589 1.00 90.69 114 ILE A CA 1
ATOM 792 C C . ILE A 1 114 ? -10.216 -2.426 3.700 1.00 90.69 114 ILE A C 1
ATOM 794 O O . ILE A 1 114 ? -10.914 -2.774 4.651 1.00 90.69 114 ILE A O 1
ATOM 798 N N . ALA A 1 115 ? -9.777 -1.173 3.564 1.00 87.69 115 ALA A N 1
ATOM 799 C CA . ALA A 1 115 ? -10.062 -0.116 4.527 1.00 87.69 115 ALA A CA 1
ATOM 800 C C . ALA A 1 115 ? -11.573 0.119 4.686 1.00 87.69 115 ALA A C 1
ATOM 802 O O . ALA A 1 115 ? -12.069 0.176 5.811 1.00 87.69 115 ALA A O 1
ATOM 803 N N . ALA A 1 116 ? -12.318 0.177 3.579 1.00 92.31 116 ALA A N 1
ATOM 804 C CA . ALA A 1 116 ? -13.775 0.270 3.604 1.00 92.31 116 ALA A CA 1
ATOM 805 C C . ALA A 1 116 ? -14.412 -0.924 4.337 1.00 92.31 116 ALA A C 1
ATOM 807 O O . ALA A 1 116 ? -15.331 -0.732 5.133 1.00 92.31 116 ALA A O 1
ATOM 808 N N . GLY A 1 117 ? -13.885 -2.137 4.140 1.00 93.19 117 GLY A N 1
ATOM 809 C CA . GLY A 1 117 ? -14.296 -3.337 4.869 1.00 93.19 117 GLY A CA 1
ATOM 810 C C . GLY A 1 117 ? -14.075 -3.226 6.380 1.00 93.19 117 GLY A C 1
ATOM 811 O O . GLY A 1 117 ? -14.987 -3.516 7.152 1.00 93.19 117 GLY A O 1
ATOM 812 N N . PHE A 1 118 ? -12.910 -2.739 6.817 1.00 90.94 118 PHE A N 1
ATOM 813 C CA . PHE A 1 118 ? -12.628 -2.491 8.238 1.00 90.94 118 PHE A CA 1
ATOM 814 C C . PHE A 1 118 ? -13.568 -1.445 8.844 1.00 90.94 118 PHE A C 1
ATOM 816 O O . PHE A 1 118 ? -14.063 -1.639 9.954 1.00 90.94 118 PHE A O 1
ATOM 823 N N . VAL A 1 119 ? -13.846 -0.357 8.121 1.00 90.62 119 VAL A N 1
ATOM 824 C CA . VAL A 1 119 ? -14.790 0.680 8.564 1.00 90.62 119 VAL A CA 1
ATOM 825 C C . VAL A 1 119 ? -16.201 0.110 8.690 1.00 90.62 119 VAL A C 1
ATOM 827 O O . VAL A 1 119 ? -16.847 0.313 9.716 1.00 90.62 119 VAL A O 1
ATOM 830 N N . ALA A 1 120 ? -16.669 -0.644 7.693 1.00 92.75 120 ALA A N 1
ATOM 831 C CA . ALA A 1 120 ? -17.979 -1.289 7.728 1.00 92.75 120 ALA A CA 1
ATOM 832 C C . ALA A 1 120 ? -18.092 -2.293 8.886 1.00 92.75 120 ALA A C 1
ATOM 834 O O . ALA A 1 120 ? -19.107 -2.325 9.579 1.00 92.75 120 ALA A O 1
ATOM 835 N N . PHE A 1 121 ? -17.036 -3.069 9.139 1.00 90.88 121 PHE A N 1
ATOM 836 C CA . PHE A 1 121 ? -16.978 -4.000 10.263 1.00 90.88 121 PHE A CA 1
ATOM 837 C C . PHE A 1 121 ? -17.014 -3.277 11.615 1.00 90.88 121 PHE A C 1
ATOM 839 O O . PHE A 1 121 ? -17.783 -3.658 12.495 1.00 90.88 121 PHE A O 1
ATOM 846 N N . GLY A 1 122 ? -16.231 -2.206 11.772 1.00 87.94 122 GLY A N 1
ATOM 847 C CA . GLY A 1 122 ? -16.248 -1.374 12.974 1.00 87.94 122 GLY A CA 1
ATOM 848 C C . GLY A 1 122 ? -17.626 -0.763 13.227 1.00 87.94 122 GLY A C 1
ATOM 849 O O . GLY A 1 122 ? -18.138 -0.844 14.340 1.00 87.94 122 GLY A O 1
ATOM 850 N N . LEU A 1 123 ? -18.267 -0.241 12.178 1.00 88.69 123 LEU A N 1
ATOM 851 C CA . LEU A 1 123 ? -19.623 0.300 12.245 1.00 88.69 123 LEU A CA 1
ATOM 852 C C . LEU A 1 123 ? -20.646 -0.763 12.666 1.00 88.69 123 LEU A C 1
ATOM 854 O O . LEU A 1 123 ? -21.482 -0.495 13.526 1.00 88.69 123 LEU A O 1
ATOM 858 N N . LEU A 1 124 ? -20.567 -1.970 12.101 1.00 92.06 124 LEU A N 1
ATOM 859 C CA . LEU A 1 124 ? -21.437 -3.088 12.468 1.00 92.06 124 LEU A CA 1
ATOM 860 C C . LEU A 1 124 ? -21.252 -3.471 13.942 1.00 92.06 124 LEU A C 1
ATOM 862 O O . LEU A 1 124 ? -22.232 -3.640 14.664 1.00 92.06 124 LEU A O 1
ATOM 866 N N . ALA A 1 125 ? -20.001 -3.561 14.400 1.00 88.00 125 ALA A N 1
ATOM 867 C CA . ALA A 1 125 ? -19.682 -3.847 15.792 1.00 88.00 125 ALA A CA 1
ATOM 868 C C . ALA A 1 125 ? -20.249 -2.770 16.729 1.00 88.00 125 ALA A C 1
ATOM 870 O O . ALA A 1 125 ? -20.837 -3.111 17.750 1.00 88.00 125 ALA A O 1
ATOM 871 N N . THR A 1 126 ? -20.144 -1.488 16.365 1.00 87.62 126 THR A N 1
ATOM 872 C CA . THR A 1 126 ? -20.756 -0.385 17.120 1.00 87.62 126 THR A CA 1
ATOM 873 C C . THR A 1 126 ? -22.280 -0.483 17.142 1.00 87.62 126 THR A C 1
ATOM 875 O O . THR A 1 126 ? -22.876 -0.326 18.203 1.00 87.62 126 THR A O 1
ATOM 878 N N . ALA A 1 127 ? -22.916 -0.792 16.010 1.00 88.50 127 ALA A N 1
ATOM 879 C CA . ALA A 1 127 ? -24.369 -0.939 15.923 1.00 88.50 127 ALA A CA 1
ATOM 880 C C . ALA A 1 127 ? -24.912 -2.109 16.769 1.00 88.50 127 ALA A C 1
ATOM 882 O O . ALA A 1 127 ? -26.070 -2.086 17.180 1.00 88.50 127 ALA A O 1
ATOM 883 N N . LEU A 1 128 ? -24.082 -3.119 17.048 1.00 87.00 128 LEU A N 1
ATOM 884 C CA . LEU A 1 128 ? -24.429 -4.284 17.866 1.00 87.00 128 LEU A CA 1
ATOM 885 C C . LEU A 1 128 ? -24.291 -4.045 19.382 1.00 87.00 128 LEU A C 1
ATOM 887 O O . LEU A 1 128 ? -24.738 -4.893 20.154 1.00 87.00 128 LEU A O 1
ATOM 891 N N . ILE A 1 129 ? -23.700 -2.929 19.834 1.00 84.19 129 ILE A N 1
ATOM 892 C CA . ILE A 1 129 ? -23.567 -2.617 21.267 1.00 84.19 129 ILE A CA 1
ATOM 893 C C . ILE A 1 129 ? -24.923 -2.117 21.809 1.00 84.19 129 ILE A C 1
ATOM 895 O O . ILE A 1 129 ? -25.393 -1.060 21.386 1.00 84.19 129 ILE A O 1
ATOM 899 N N . PRO A 1 130 ? -25.565 -2.822 22.768 1.00 72.00 130 PRO A N 1
ATOM 900 C CA . PRO A 1 130 ? -26.841 -2.393 23.335 1.00 72.00 130 PRO A CA 1
ATOM 901 C C . PRO A 1 130 ? -26.680 -1.097 24.132 1.00 72.00 130 PRO A C 1
ATOM 903 O O . PRO A 1 130 ? -25.897 -1.034 25.082 1.00 72.00 130 PRO A O 1
ATOM 906 N N . ASN A 1 131 ? -27.457 -0.076 23.776 1.00 67.06 131 ASN A N 1
ATOM 907 C CA . ASN A 1 131 ? -27.435 1.217 24.449 1.00 67.06 131 ASN A CA 1
ATOM 908 C C . ASN A 1 131 ? -28.068 1.076 25.849 1.00 67.06 131 ASN A C 1
ATOM 910 O O . ASN A 1 131 ? -29.292 1.041 25.982 1.00 67.06 131 ASN A O 1
ATOM 914 N N . ARG A 1 132 ? -27.259 0.926 26.907 1.00 61.91 132 ARG A N 1
ATOM 915 C CA . ARG A 1 132 ? -27.762 0.967 28.290 1.00 61.91 132 ARG A CA 1
ATOM 916 C C . ARG A 1 132 ? -27.862 2.434 28.721 1.00 61.91 132 ARG A C 1
ATOM 918 O O . ARG A 1 132 ? -26.825 3.095 28.744 1.00 61.91 132 ARG A O 1
ATOM 925 N N . PRO A 1 133 ? -29.058 2.957 29.052 1.00 55.25 133 PRO A N 1
ATOM 926 C CA . PRO A 1 133 ? -29.197 4.335 29.508 1.00 55.25 133 PRO A CA 1
ATOM 927 C C . PRO A 1 133 ? -28.348 4.550 30.764 1.00 55.25 133 PRO A C 1
ATOM 929 O O . PRO A 1 133 ? -28.413 3.759 31.709 1.00 55.25 133 PRO A O 1
ATOM 932 N N . ALA A 1 134 ? -27.520 5.596 30.739 1.00 59.34 134 ALA A N 1
ATOM 933 C CA . ALA A 1 134 ? -26.704 5.998 31.873 1.00 59.34 134 ALA A CA 1
ATOM 934 C C . ALA A 1 134 ? -27.622 6.249 33.075 1.00 59.34 134 ALA A C 1
ATOM 936 O O . ALA A 1 134 ? -28.561 7.040 32.991 1.00 59.34 134 ALA A O 1
ATOM 937 N N . GLN A 1 135 ? -27.382 5.536 34.175 1.00 55.59 135 GLN A N 1
ATOM 938 C CA . GLN A 1 135 ? -28.105 5.774 35.417 1.00 55.59 135 GLN A CA 1
ATOM 939 C C . GLN A 1 135 ? -27.733 7.176 35.900 1.00 55.59 135 GLN A C 1
ATOM 941 O O . GLN A 1 135 ? -26.592 7.423 36.287 1.00 55.59 135 GLN A O 1
ATOM 946 N N . SER A 1 136 ? -28.689 8.100 35.822 1.00 52.56 136 SER A N 1
ATOM 947 C CA . SER A 1 136 ? -28.592 9.428 36.413 1.00 52.56 136 SER A CA 1
ATOM 948 C C . SER A 1 136 ? -28.350 9.268 37.911 1.00 52.56 136 SER A C 1
ATOM 950 O O . SER A 1 136 ? -29.241 8.819 38.634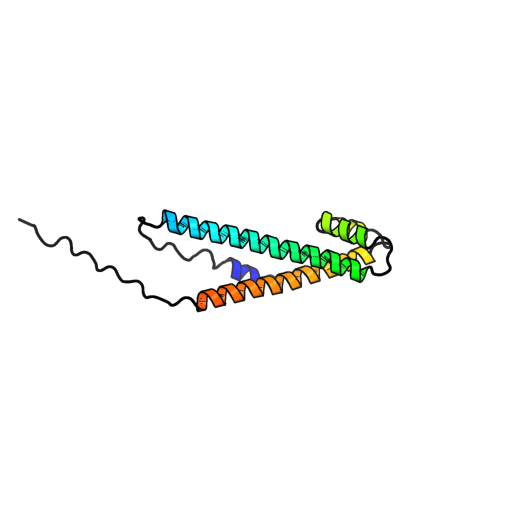 1.00 52.56 136 SER A O 1
ATOM 952 N N . VAL A 1 137 ? -27.140 9.590 38.368 1.00 65.31 137 VAL A N 1
ATOM 953 C CA . VAL A 1 137 ? -26.829 9.699 39.796 1.00 65.31 137 VAL A CA 1
ATOM 954 C C . VAL A 1 137 ? -27.734 10.803 40.359 1.00 65.31 137 VAL A C 1
ATOM 956 O O . VAL A 1 137 ? -27.660 11.928 39.860 1.00 65.31 137 VAL A O 1
ATOM 959 N N . PRO A 1 138 ? -28.629 10.513 41.323 1.00 63.00 138 PRO A N 1
ATOM 960 C CA . PRO A 1 138 ? -29.488 11.536 41.902 1.00 63.00 138 PRO A CA 1
ATOM 961 C C . PRO A 1 138 ? -28.624 12.614 42.570 1.00 63.00 138 PRO A C 1
ATOM 963 O O . PRO A 1 138 ? -27.603 12.265 43.175 1.00 63.00 138 PRO A O 1
ATOM 966 N N . PRO A 1 139 ? -28.998 13.901 42.481 1.00 66.44 139 PRO A N 1
ATOM 967 C CA . PRO A 1 139 ? -28.318 14.946 43.229 1.00 66.44 139 PRO A CA 1
ATOM 968 C C . PRO A 1 139 ? -28.350 14.591 44.719 1.00 66.44 139 PRO A C 1
ATOM 970 O O . PRO A 1 139 ? -29.401 14.296 45.281 1.00 66.44 139 PRO A O 1
ATOM 973 N N . SER A 1 140 ? -27.168 14.551 45.333 1.00 69.62 140 SER A N 1
ATOM 974 C CA . SER A 1 140 ? -27.025 14.378 46.774 1.00 69.62 140 SER A CA 1
ATOM 975 C C . SER A 1 140 ? -27.574 15.629 47.448 1.00 69.62 140 SER A C 1
ATOM 977 O O . SER A 1 140 ? -26.909 16.664 47.443 1.00 69.62 140 SER A O 1
ATOM 979 N N . ASP A 1 141 ? -28.765 15.522 48.030 1.00 64.19 141 ASP A N 1
ATOM 980 C CA . ASP A 1 141 ? -29.316 16.515 48.947 1.00 64.19 141 ASP A CA 1
ATOM 981 C C . ASP A 1 141 ? -28.384 16.647 50.159 1.00 64.19 141 ASP A C 1
ATOM 983 O O . ASP A 1 141 ? -28.450 15.895 51.130 1.00 64.19 141 ASP A O 1
ATOM 987 N N . ALA A 1 142 ? -27.458 17.596 50.081 1.00 60.44 142 ALA A N 1
ATOM 988 C CA . ALA A 1 142 ? -26.632 18.027 51.193 1.00 60.44 142 ALA A CA 1
ATOM 989 C C . ALA A 1 142 ? -26.519 19.549 51.133 1.00 60.44 142 ALA A C 1
ATOM 991 O O . ALA A 1 142 ? -25.647 20.092 50.462 1.00 60.44 142 ALA A O 1
ATOM 992 N N . HIS A 1 143 ? -27.488 20.222 51.757 1.00 55.38 143 HIS A N 1
ATOM 993 C CA . HIS A 1 143 ? -27.297 21.218 52.820 1.00 55.38 143 HIS A CA 1
ATOM 994 C C . HIS A 1 143 ? -28.604 21.997 53.028 1.00 55.38 143 HIS A C 1
ATOM 996 O O . HIS A 1 143 ? -28.707 23.186 52.739 1.00 55.38 143 HIS A O 1
ATOM 1002 N N . GLU A 1 144 ? -29.608 21.307 53.571 1.00 57.75 144 GLU A N 1
ATOM 1003 C CA . GLU A 1 144 ? -30.697 21.947 54.305 1.00 57.75 144 GLU A CA 1
ATOM 1004 C C . GLU A 1 144 ? -30.329 21.902 55.799 1.00 57.75 144 GLU A C 1
ATOM 1006 O O . GLU A 1 144 ? -30.054 20.834 56.343 1.00 57.75 144 GLU A O 1
ATOM 1011 N N . GLY A 1 145 ? -30.275 23.071 56.446 1.00 52.69 145 GLY A N 1
ATOM 1012 C CA . GLY A 1 145 ? -30.158 23.213 57.902 1.00 52.69 145 GLY A CA 1
ATOM 1013 C C . GLY A 1 145 ? -28.735 23.380 58.449 1.00 52.69 145 GLY A C 1
ATOM 1014 O O . GLY A 1 145 ? -28.025 22.412 58.684 1.00 52.69 145 GLY A O 1
ATOM 1015 N N . VAL A 1 146 ? -28.322 24.620 58.714 1.00 52.56 146 VAL A N 1
ATOM 1016 C CA . VAL A 1 146 ? -28.372 25.235 60.059 1.00 52.56 146 VAL A CA 1
ATOM 1017 C C . VAL A 1 146 ? -27.922 26.692 59.901 1.00 52.56 146 VAL A C 1
ATOM 1019 O O . VAL A 1 146 ? -26.742 27.030 59.885 1.00 52.56 146 VAL A O 1
ATOM 1022 N N . THR A 1 147 ? -28.914 27.562 59.750 1.00 55.34 147 THR A N 1
ATOM 1023 C CA . THR A 1 147 ? -28.892 28.914 60.305 1.00 55.34 147 THR A CA 1
ATOM 1024 C C . THR A 1 147 ? -29.527 28.832 61.691 1.00 55.34 147 THR A C 1
ATOM 1026 O O . THR A 1 147 ? -30.710 28.497 61.763 1.00 55.34 147 THR A O 1
ATOM 1029 N N . ALA A 1 148 ? -28.760 29.101 62.748 1.00 46.84 148 ALA A N 1
ATOM 1030 C CA . ALA A 1 148 ? -29.167 29.744 64.008 1.00 46.84 148 ALA A CA 1
ATOM 1031 C C . ALA A 1 148 ? -28.016 29.658 65.016 1.00 46.84 148 ALA A C 1
ATOM 1033 O O . ALA A 1 148 ? -27.596 28.521 65.325 1.00 46.84 148 ALA A O 1
#